Protein AF-S4NXY0-F1 (afdb_monomer_lite)

Sequence (115 aa):
ALHAACANGLTRLTVALLEHGARPNLQTAYGEHEDTVYRQTPLHLAVLNNHEGSVMAIIEHKKAVEKGDLPTTDRVNVSLLPNLNLKNSEGDTPVSLALTEGHKHLVAPLIEGGA

pLDDT: mean 95.67, std 5.03, range [71.19, 98.81]

Secondary structure (DSSP, 8-state):
-HHHHHHTT-HHHHHHHHHTT--TT--PPPPSSTT---S--HHHHHHHTT-HHHHHHHHHHHHHHHHTSS-SB-TT--B-S--TT---SSS--HHHHHHHTT-HHHHHHHHHTT-

Organism: NCBI:txid116150

Foldseek 3Di:
DLLVCLLVLVLVVNLVCLLVPNAQQDWADDDPDPPDWTGDGSLLSNLLNLNLSSNVSLLVSLVCVVVVVGPQADPVRHGSRDDQQDAIPVGDGSLNSNVVNVVVVSNVVSVVSVD

Radius of gyration: 13.27 Å; chains: 1; bounding box: 29×32×31 Å

InterPro domains:
  IPR002110 Ankyrin repeat [PF12796] (1-62)
  IPR002110 Ankyrin repeat [PS50088] (1-29)
  IPR002110 Ankyrin repeat [PS50088] (90-115)
  IPR002110 Ankyrin repeat [SM00248] (1-26)
  IPR002110 Ankyrin repeat [SM00248] (38-67)
  IPR002110 Ankyrin repeat [SM00248] (90-115)
  IPR036770 Ankyrin repeat-containing domain superfamily [G3DSA:1.25.40.20] (1-113)
  IPR036770 Ankyrin repeat-containing domain superfamily [SSF48403] (1-115)

Structure (mmCIF, N/CA/C/O backbone):
data_AF-S4NXY0-F1
#
_entry.id   AF-S4NXY0-F1
#
loop_
_atom_site.group_PDB
_atom_site.id
_atom_site.type_symbol
_atom_site.label_atom_id
_atom_site.label_alt_id
_atom_site.label_comp_id
_atom_site.label_asym_id
_atom_site.label_entity_id
_atom_site.label_seq_id
_atom_site.pdbx_PDB_ins_code
_atom_site.Cartn_x
_atom_site.Cartn_y
_atom_site.Cartn_z
_atom_site.occupancy
_atom_site.B_iso_or_equiv
_atom_site.auth_seq_id
_atom_site.auth_comp_id
_atom_site.auth_asym_id
_atom_site.auth_atom_id
_atom_site.pdbx_PDB_model_num
ATOM 1 N N . ALA A 1 1 ? -7.065 -11.876 -0.789 1.00 94.00 1 ALA A N 1
ATOM 2 C CA . ALA A 1 1 ? -8.269 -11.053 -1.031 1.00 94.00 1 ALA A CA 1
ATOM 3 C C . ALA A 1 1 ? -7.936 -9.563 -1.109 1.00 94.00 1 ALA A C 1
ATOM 5 O O . ALA A 1 1 ? -8.055 -9.021 -2.195 1.00 94.00 1 ALA A O 1
ATOM 6 N N . LEU A 1 2 ? -7.456 -8.921 -0.030 1.00 98.38 2 LEU A N 1
ATOM 7 C CA . LEU A 1 2 ? -7.219 -7.464 -0.018 1.00 98.38 2 LEU A CA 1
ATOM 8 C C . LEU A 1 2 ? -6.225 -6.993 -1.097 1.00 98.38 2 LEU A C 1
ATOM 10 O O . LEU A 1 2 ? -6.544 -6.075 -1.837 1.00 98.38 2 LEU A O 1
ATOM 14 N N . HIS A 1 3 ? -5.099 -7.695 -1.280 1.00 98.44 3 HIS A N 1
ATOM 15 C CA . HIS A 1 3 ? -4.177 -7.454 -2.401 1.00 98.44 3 HIS A CA 1
ATOM 16 C C . HIS A 1 3 ? -4.881 -7.421 -3.765 1.00 98.44 3 HIS A C 1
ATOM 18 O O . HIS A 1 3 ? -4.710 -6.474 -4.520 1.00 98.44 3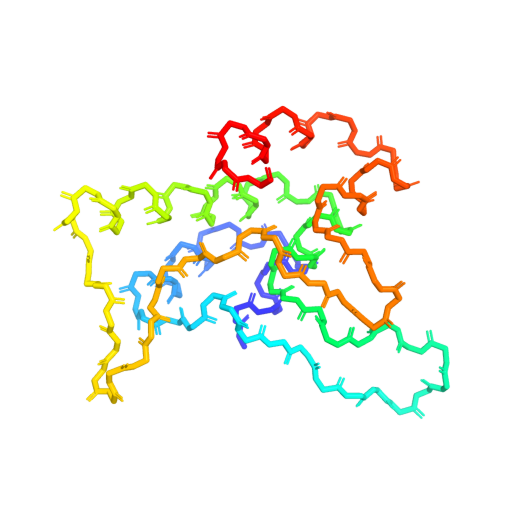 HIS A O 1
ATOM 24 N N . ALA A 1 4 ? -5.705 -8.431 -4.061 1.00 98.38 4 ALA A N 1
ATOM 25 C CA . ALA A 1 4 ? -6.414 -8.530 -5.333 1.00 98.38 4 ALA A CA 1
ATOM 26 C C . ALA A 1 4 ? -7.470 -7.426 -5.496 1.00 98.38 4 ALA A C 1
ATOM 28 O O . ALA A 1 4 ? -7.598 -6.875 -6.583 1.00 98.38 4 ALA A O 1
ATOM 29 N N . ALA A 1 5 ? -8.191 -7.073 -4.426 1.00 98.75 5 ALA A N 1
ATOM 30 C CA . ALA A 1 5 ? -9.149 -5.969 -4.449 1.00 98.75 5 ALA A CA 1
ATOM 31 C C . ALA A 1 5 ? -8.459 -4.640 -4.790 1.00 98.75 5 ALA A C 1
ATOM 33 O O . ALA A 1 5 ? -8.904 -3.936 -5.693 1.00 98.75 5 ALA A O 1
ATOM 34 N N . CYS A 1 6 ? -7.332 -4.354 -4.135 1.00 98.81 6 CYS A N 1
ATOM 35 C CA . CYS A 1 6 ? -6.529 -3.164 -4.391 1.00 98.81 6 CYS A CA 1
ATOM 36 C C . CYS A 1 6 ? -5.911 -3.156 -5.792 1.00 98.81 6 CYS A C 1
ATOM 38 O O . CYS A 1 6 ? -5.978 -2.132 -6.456 1.00 98.81 6 CYS A O 1
ATOM 40 N N . ALA A 1 7 ? -5.371 -4.287 -6.257 1.00 98.50 7 ALA A N 1
ATOM 41 C CA . ALA A 1 7 ? -4.772 -4.419 -7.587 1.00 98.50 7 ALA A CA 1
ATOM 42 C C . ALA A 1 7 ? -5.775 -4.251 -8.740 1.00 98.50 7 ALA A C 1
ATOM 44 O O . ALA A 1 7 ? -5.365 -3.932 -9.844 1.00 98.50 7 ALA A O 1
ATOM 45 N N . ASN A 1 8 ? -7.068 -4.487 -8.491 1.00 98.56 8 ASN A N 1
ATOM 46 C CA . ASN A 1 8 ? -8.135 -4.377 -9.494 1.00 98.56 8 ASN A CA 1
ATOM 47 C C . ASN A 1 8 ? -9.054 -3.164 -9.257 1.00 98.56 8 ASN A C 1
ATOM 49 O O . ASN A 1 8 ? -10.122 -3.070 -9.860 1.00 98.56 8 ASN A O 1
ATOM 53 N N . GLY A 1 9 ? -8.707 -2.273 -8.322 1.00 98.38 9 GLY A N 1
ATOM 54 C CA . GLY A 1 9 ? -9.474 -1.055 -8.055 1.00 98.38 9 GLY A CA 1
ATOM 55 C C . GLY A 1 9 ? -10.875 -1.299 -7.491 1.00 98.38 9 GLY A C 1
ATOM 56 O O . GLY A 1 9 ? -11.769 -0.468 -7.649 1.00 98.38 9 GLY A O 1
ATOM 57 N N . LEU A 1 10 ? -11.093 -2.429 -6.815 1.00 98.75 10 LEU A N 1
ATOM 58 C CA . LEU A 1 10 ? -12.388 -2.818 -6.258 1.00 98.75 10 LEU A CA 1
ATOM 59 C C . LEU A 1 10 ? -12.664 -2.087 -4.935 1.00 98.75 10 LEU A C 1
ATOM 61 O O . LEU A 1 10 ? -12.795 -2.718 -3.890 1.00 98.75 10 LEU A O 1
ATOM 65 N N . THR A 1 11 ? -12.792 -0.758 -4.973 1.00 98.69 11 THR A N 1
ATOM 66 C CA . THR A 1 11 ? -12.903 0.122 -3.791 1.00 98.69 11 THR A CA 1
ATOM 67 C C . THR A 1 11 ? -13.900 -0.375 -2.745 1.00 98.69 11 THR A C 1
ATOM 69 O O . THR A 1 11 ? -13.566 -0.475 -1.569 1.00 98.69 11 THR A O 1
ATOM 72 N N . ARG A 1 12 ? -15.113 -0.759 -3.161 1.00 98.56 12 ARG A N 1
ATOM 73 C CA . ARG A 1 12 ? -16.143 -1.258 -2.232 1.00 98.56 12 ARG A CA 1
ATOM 74 C C . ARG A 1 12 ? -15.722 -2.548 -1.526 1.00 98.56 12 ARG A C 1
ATOM 76 O O . ARG A 1 12 ? -16.031 -2.731 -0.355 1.00 98.56 12 ARG A O 1
ATOM 83 N N . LEU A 1 13 ? -15.024 -3.436 -2.235 1.00 98.69 13 LEU A N 1
ATOM 84 C CA . LEU A 1 13 ? -14.496 -4.666 -1.654 1.00 98.69 13 LEU A CA 1
ATOM 85 C C . LEU A 1 13 ? -13.300 -4.369 -0.742 1.00 98.69 13 LEU A C 1
ATOM 87 O O . LEU A 1 13 ? -13.195 -4.979 0.315 1.00 98.69 13 LEU A O 1
ATOM 91 N N . THR A 1 14 ? -12.435 -3.423 -1.114 1.00 98.75 14 THR A N 1
ATOM 92 C CA . THR A 1 14 ? -11.330 -2.944 -0.270 1.00 98.75 14 THR A CA 1
ATOM 93 C C . THR A 1 14 ? -11.851 -2.451 1.080 1.00 98.75 14 THR A C 1
ATOM 95 O O . THR A 1 14 ? -11.381 -2.930 2.109 1.00 98.75 14 THR A O 1
ATOM 98 N N . VAL A 1 15 ? -12.871 -1.581 1.081 1.00 98.56 15 VAL A N 1
ATOM 99 C CA . VAL A 1 15 ? -13.529 -1.087 2.306 1.00 98.56 15 VAL A CA 1
ATOM 100 C C . VAL A 1 15 ? -14.084 -2.246 3.136 1.00 98.56 15 VAL A C 1
ATOM 102 O O . VAL A 1 15 ? -13.686 -2.413 4.285 1.00 98.56 15 VAL A O 1
ATOM 105 N N . ALA A 1 16 ? -14.919 -3.102 2.537 1.00 98.38 16 ALA A N 1
ATOM 106 C CA . ALA A 1 16 ? -15.542 -4.214 3.256 1.00 98.38 16 ALA A CA 1
ATOM 107 C C . ALA A 1 16 ? -14.506 -5.174 3.868 1.00 9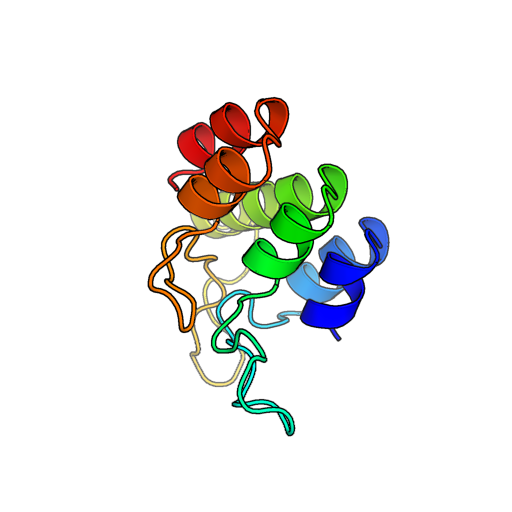8.38 16 ALA A C 1
ATOM 109 O O . ALA A 1 16 ? -14.662 -5.640 4.993 1.00 98.38 16 ALA A O 1
ATOM 110 N N . LEU A 1 17 ? -13.42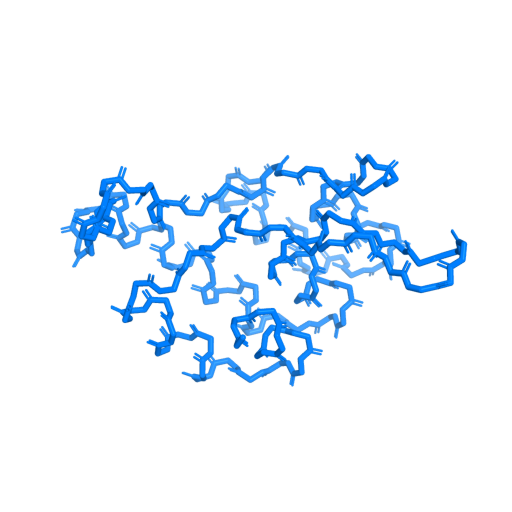0 -5.472 3.148 1.00 98.31 17 LEU A N 1
ATOM 111 C CA . LEU A 1 17 ? -12.355 -6.333 3.661 1.00 98.31 17 LEU A CA 1
ATOM 112 C C . LEU A 1 17 ? -11.656 -5.705 4.872 1.00 98.31 17 LEU A C 1
ATOM 114 O O . LEU A 1 17 ? -11.413 -6.410 5.850 1.00 98.31 17 LEU A O 1
ATOM 118 N N . LEU A 1 18 ? -11.344 -4.408 4.820 1.00 97.50 18 LEU A N 1
ATOM 119 C CA . LEU A 1 18 ? -10.710 -3.686 5.925 1.00 97.50 18 LEU A CA 1
ATOM 120 C C . LEU A 1 18 ? -11.618 -3.640 7.167 1.00 97.50 18 LEU A C 1
ATOM 122 O O . LEU A 1 18 ? -11.170 -3.963 8.264 1.00 97.50 18 LEU A O 1
ATOM 126 N N . GLU A 1 19 ? -12.909 -3.340 6.996 1.00 95.44 19 GLU A N 1
ATOM 127 C CA . GLU A 1 19 ? -13.907 -3.355 8.083 1.00 95.44 19 GLU A CA 1
ATOM 128 C C . GLU A 1 19 ? -14.064 -4.742 8.726 1.00 95.44 19 GLU A C 1
ATOM 130 O O . GLU A 1 19 ? -14.291 -4.858 9.930 1.00 95.44 19 GLU A O 1
ATOM 135 N N . HIS A 1 20 ? -13.876 -5.810 7.946 1.00 95.06 20 HIS A N 1
ATOM 136 C CA . HIS A 1 20 ? -13.881 -7.191 8.432 1.00 95.06 20 HIS A CA 1
ATOM 137 C C . HIS A 1 20 ? -12.515 -7.685 8.947 1.00 95.06 20 HIS A C 1
ATOM 139 O O . HIS A 1 20 ? -12.328 -8.888 9.153 1.00 95.06 20 HIS A O 1
ATOM 145 N N . GLY A 1 21 ? -11.566 -6.778 9.197 1.00 94.75 21 GLY A N 1
ATOM 146 C CA . GLY A 1 21 ? -10.287 -7.096 9.833 1.00 94.75 21 GLY A CA 1
ATOM 147 C C . GLY A 1 21 ? -9.259 -7.723 8.894 1.00 94.75 21 GLY A C 1
ATOM 148 O O . GLY A 1 21 ? -8.361 -8.441 9.344 1.00 94.75 21 GLY A O 1
ATOM 149 N N . ALA A 1 22 ? -9.365 -7.486 7.582 1.00 96.19 22 ALA A N 1
ATOM 150 C CA . ALA A 1 22 ? -8.280 -7.824 6.673 1.00 96.19 22 ALA A CA 1
ATOM 151 C C . ALA A 1 22 ? -7.016 -7.053 7.068 1.00 96.19 22 ALA A C 1
ATOM 153 O O . ALA A 1 22 ? -7.041 -5.843 7.262 1.00 96.19 22 ALA A O 1
ATOM 154 N N . ARG A 1 23 ? -5.889 -7.762 7.154 1.00 96.69 23 ARG A N 1
ATOM 155 C CA . ARG A 1 23 ? -4.608 -7.187 7.576 1.00 96.69 23 ARG A CA 1
ATOM 156 C C . ARG A 1 23 ? -4.025 -6.296 6.465 1.00 96.69 23 ARG A C 1
ATOM 158 O O . ARG A 1 23 ? -3.598 -6.841 5.442 1.00 96.69 23 ARG A O 1
ATOM 165 N N . PRO A 1 24 ? -3.940 -4.965 6.650 1.00 97.31 24 PRO A N 1
ATOM 166 C CA . PRO A 1 24 ? -3.509 -4.039 5.597 1.00 97.31 24 PRO A CA 1
ATOM 167 C C . PRO A 1 24 ? -1.995 -4.056 5.350 1.00 97.31 24 PRO A C 1
ATOM 169 O O . PRO A 1 24 ? -1.538 -3.599 4.309 1.00 97.31 24 PRO A O 1
ATOM 172 N N . ASN A 1 25 ? -1.217 -4.599 6.290 1.00 97.81 25 ASN A N 1
ATOM 173 C CA . ASN A 1 25 ? 0.250 -4.591 6.256 1.00 97.81 25 ASN A CA 1
ATOM 174 C C . ASN A 1 25 ? 0.859 -5.896 5.736 1.00 97.81 25 ASN A C 1
ATOM 176 O O . ASN A 1 25 ? 2.081 -6.030 5.715 1.00 97.81 25 ASN A O 1
ATOM 180 N N . LEU A 1 26 ? 0.033 -6.881 5.363 1.00 97.19 26 LEU A N 1
ATOM 181 C CA . LEU A 1 26 ? 0.550 -8.108 4.764 1.00 97.19 26 LEU A CA 1
ATOM 182 C C . LEU A 1 26 ? 1.274 -7.772 3.465 1.00 97.19 26 LEU A C 1
ATOM 184 O O . LEU A 1 26 ? 0.792 -6.969 2.678 1.00 97.19 26 LEU A O 1
ATOM 188 N N . GLN A 1 27 ? 2.416 -8.410 3.261 1.00 97.38 27 GLN A N 1
ATOM 189 C CA . GLN A 1 27 ? 3.258 -8.227 2.093 1.00 97.38 27 GLN A CA 1
ATOM 190 C C . GLN A 1 27 ? 3.195 -9.483 1.217 1.00 97.38 27 GLN A C 1
ATOM 192 O O . GLN A 1 27 ? 3.126 -10.599 1.740 1.00 97.38 27 GLN A O 1
ATOM 197 N N . THR A 1 28 ? 3.197 -9.316 -0.107 1.00 96.31 28 THR A N 1
ATOM 198 C CA . THR A 1 28 ? 3.264 -10.443 -1.047 1.00 96.31 28 THR A CA 1
ATOM 199 C C . THR A 1 28 ? 4.536 -11.266 -0.833 1.00 96.31 28 THR A C 1
ATOM 201 O O . THR A 1 28 ? 5.598 -10.736 -0.492 1.00 96.31 28 THR A O 1
ATOM 204 N N . ALA A 1 29 ? 4.424 -12.581 -1.023 1.00 94.00 29 ALA A N 1
ATOM 205 C CA . ALA A 1 29 ? 5.568 -13.485 -1.026 1.00 94.00 29 ALA A CA 1
ATOM 206 C C . ALA A 1 29 ? 6.379 -13.340 -2.324 1.00 94.00 29 ALA A C 1
ATOM 208 O O . ALA A 1 29 ? 5.917 -12.719 -3.281 1.00 94.00 29 ALA A O 1
ATOM 209 N N . TYR A 1 30 ? 7.581 -13.917 -2.338 1.00 89.00 30 TYR A N 1
ATOM 210 C CA . TYR A 1 30 ? 8.410 -14.014 -3.540 1.00 89.00 30 TYR A CA 1
ATOM 211 C C . TYR A 1 30 ? 7.637 -14.702 -4.680 1.00 89.00 30 TYR A C 1
ATOM 213 O O . TYR A 1 30 ? 6.945 -15.693 -4.435 1.00 89.00 30 TYR A O 1
ATOM 221 N N . GLY A 1 31 ? 7.714 -14.139 -5.888 1.00 79.06 31 GLY A N 1
ATOM 222 C CA . GLY A 1 31 ? 7.041 -14.662 -7.080 1.00 79.06 31 GLY A CA 1
ATOM 223 C C . GLY A 1 31 ? 7.812 -15.801 -7.753 1.00 79.06 31 GLY A C 1
ATOM 224 O O . GLY A 1 31 ? 8.932 -16.115 -7.373 1.00 79.06 31 GLY A O 1
ATOM 225 N N . GLU A 1 32 ? 7.214 -16.427 -8.766 1.00 71.19 32 GLU A N 1
ATOM 226 C CA . GLU A 1 32 ? 7.850 -17.528 -9.513 1.00 71.19 32 GLU A CA 1
ATOM 227 C C . GLU A 1 32 ? 8.888 -17.043 -10.541 1.00 71.19 32 GLU A C 1
ATOM 229 O O . GLU A 1 32 ? 9.780 -17.802 -10.913 1.00 71.19 32 GLU A O 1
ATOM 234 N N . HIS A 1 33 ? 8.794 -15.786 -10.992 1.00 78.38 33 HIS A N 1
ATOM 235 C CA . HIS A 1 33 ? 9.741 -15.186 -11.937 1.00 78.38 33 HIS A CA 1
ATOM 236 C C . HIS A 1 33 ? 10.759 -14.301 -11.213 1.00 78.38 33 HIS A C 1
ATOM 238 O O . HIS A 1 33 ? 10.366 -13.523 -10.341 1.00 78.38 33 HIS A O 1
ATOM 244 N N . GLU A 1 34 ? 12.033 -14.376 -11.620 1.00 75.06 34 GLU A N 1
ATOM 245 C CA . GLU A 1 34 ? 13.148 -13.630 -11.007 1.00 75.06 34 GLU A CA 1
ATOM 246 C C . GLU A 1 34 ? 12.902 -12.115 -10.941 1.00 75.06 34 GLU A C 1
ATOM 248 O O . GLU A 1 34 ? 13.255 -11.492 -9.942 1.00 75.06 34 GLU A O 1
ATOM 253 N N . ASP A 1 35 ? 12.214 -11.551 -11.937 1.00 82.06 35 ASP A N 1
ATOM 254 C CA . ASP A 1 35 ? 11.938 -10.111 -12.036 1.00 82.06 35 ASP A CA 1
ATOM 255 C C . ASP A 1 35 ? 10.652 -9.674 -11.307 1.00 82.06 35 ASP A C 1
ATOM 257 O O . ASP A 1 35 ? 10.209 -8.531 -11.424 1.00 82.06 35 ASP A O 1
ATOM 261 N N . THR A 1 36 ? 9.996 -10.573 -10.563 1.00 89.19 36 THR A N 1
ATOM 262 C CA . THR A 1 36 ? 8.743 -10.227 -9.877 1.00 89.19 36 THR A CA 1
ATOM 263 C C . THR A 1 36 ? 9.027 -9.386 -8.640 1.00 89.19 36 THR A C 1
ATOM 265 O O . THR A 1 36 ? 9.581 -9.883 -7.656 1.00 89.19 36 THR A O 1
ATOM 268 N N . VAL A 1 37 ? 8.551 -8.140 -8.631 1.00 94.31 37 VAL A N 1
ATOM 269 C CA . VAL A 1 37 ? 8.526 -7.314 -7.419 1.00 94.31 37 VAL A CA 1
ATOM 270 C C . VAL A 1 37 ? 7.653 -7.995 -6.362 1.00 94.31 37 VAL A C 1
ATOM 272 O O . VAL A 1 37 ? 6.475 -8.280 -6.572 1.00 94.31 37 VAL A O 1
ATOM 275 N N . TYR A 1 38 ? 8.233 -8.261 -5.198 1.00 95.69 38 TYR A N 1
ATOM 276 C CA . TYR A 1 38 ? 7.565 -8.894 -4.065 1.00 95.69 38 TYR A CA 1
ATOM 277 C C . TYR A 1 38 ? 7.591 -7.968 -2.848 1.00 95.69 38 TYR A C 1
ATOM 279 O O . TYR A 1 38 ? 7.950 -6.794 -2.932 1.00 95.69 38 TYR A O 1
ATOM 287 N N . ARG A 1 39 ? 7.143 -8.459 -1.691 1.00 97.31 39 ARG A N 1
ATOM 288 C CA . ARG A 1 39 ? 6.908 -7.648 -0.489 1.00 97.31 39 ARG A CA 1
ATOM 289 C C . ARG A 1 39 ? 5.955 -6.458 -0.704 1.00 97.31 39 ARG A C 1
ATOM 291 O O . ARG A 1 39 ? 5.975 -5.488 0.054 1.00 97.31 39 ARG A O 1
ATOM 298 N N . GLN A 1 40 ? 5.097 -6.510 -1.714 1.00 98.00 40 GLN A N 1
ATOM 299 C CA . GLN A 1 40 ? 4.127 -5.452 -1.966 1.00 98.00 40 GLN A CA 1
ATOM 300 C C . GLN A 1 40 ? 2.976 -5.572 -0.971 1.00 98.00 40 GLN A C 1
ATOM 302 O O . GLN A 1 40 ? 2.428 -6.651 -0.781 1.00 98.00 40 GLN A O 1
ATOM 307 N N . THR A 1 41 ? 2.608 -4.470 -0.329 1.00 98.50 41 THR A N 1
ATOM 308 C CA . THR A 1 41 ? 1.365 -4.387 0.457 1.00 98.50 41 THR A CA 1
ATOM 309 C C . THR A 1 41 ? 0.166 -4.172 -0.474 1.00 98.50 41 THR A C 1
ATOM 311 O O . THR A 1 41 ? 0.355 -3.789 -1.634 1.00 98.50 41 THR A O 1
ATOM 314 N N . PRO A 1 42 ? -1.087 -4.320 -0.003 1.00 98.69 42 PRO A N 1
ATOM 315 C CA . PRO A 1 42 ? -2.253 -3.933 -0.790 1.00 98.69 42 PRO A CA 1
ATOM 316 C C . PRO A 1 42 ? -2.185 -2.477 -1.267 1.00 98.69 42 PRO A C 1
ATOM 318 O O . PRO A 1 42 ? -2.579 -2.188 -2.393 1.00 98.69 42 PRO A O 1
ATOM 321 N N . LEU A 1 43 ? -1.607 -1.578 -0.461 1.00 98.75 43 LEU A N 1
ATOM 322 C CA . LEU A 1 43 ? -1.418 -0.180 -0.845 1.00 98.75 43 LEU A CA 1
ATOM 323 C C . LEU A 1 43 ? -0.436 -0.015 -2.013 1.00 98.75 43 LEU A C 1
ATOM 325 O O . LEU A 1 43 ? -0.724 0.763 -2.916 1.00 98.75 43 LEU A O 1
ATOM 329 N N . HIS A 1 44 ? 0.668 -0.775 -2.051 1.00 98.69 44 HIS A N 1
ATOM 330 C CA . HIS A 1 44 ? 1.562 -0.768 -3.218 1.00 98.69 44 HIS A CA 1
ATOM 331 C C . HIS A 1 44 ? 0.805 -1.155 -4.487 1.00 98.69 44 HIS A C 1
ATOM 333 O O . HIS A 1 44 ? 0.962 -0.500 -5.505 1.00 98.69 44 HIS A O 1
ATOM 339 N N . LEU A 1 45 ? -0.037 -2.191 -4.424 1.00 98.62 45 LEU A N 1
ATOM 340 C CA . LEU A 1 45 ? -0.791 -2.653 -5.590 1.00 98.62 45 LEU A CA 1
ATOM 341 C C . LEU A 1 45 ? -1.858 -1.646 -6.037 1.00 98.62 45 LEU A C 1
ATOM 343 O O . LEU A 1 45 ? -2.055 -1.481 -7.239 1.00 98.62 45 LEU A O 1
ATOM 347 N N . ALA A 1 46 ? -2.518 -0.961 -5.095 1.00 98.81 46 ALA A N 1
ATOM 348 C CA . ALA A 1 46 ? -3.445 0.123 -5.419 1.00 98.81 46 ALA A CA 1
ATOM 349 C C . ALA A 1 46 ? -2.726 1.292 -6.107 1.00 98.81 46 ALA A C 1
ATOM 351 O O . ALA A 1 46 ? -3.229 1.815 -7.096 1.00 98.81 46 ALA A O 1
ATOM 352 N N . VAL A 1 47 ? -1.545 1.681 -5.612 1.00 98.75 47 VAL A N 1
ATOM 353 C CA . VAL A 1 47 ? -0.746 2.759 -6.210 1.00 98.75 47 VAL A CA 1
ATOM 354 C C . VAL A 1 47 ? -0.185 2.359 -7.572 1.00 98.75 47 VAL A C 1
ATOM 356 O O . VAL A 1 47 ? -0.319 3.131 -8.515 1.00 98.75 47 VAL A O 1
ATOM 359 N N . LEU A 1 48 ? 0.404 1.166 -7.689 1.00 98.44 48 LEU A N 1
ATOM 360 C CA . LEU A 1 48 ? 0.994 0.652 -8.929 1.00 98.44 48 LEU A CA 1
ATOM 361 C C . LEU A 1 48 ? -0.020 0.644 -10.076 1.00 98.44 48 LEU A C 1
ATOM 363 O O . LEU A 1 48 ? 0.306 1.012 -11.194 1.00 98.44 48 LEU A O 1
ATOM 367 N N . ASN A 1 49 ? -1.265 0.260 -9.787 1.00 98.44 49 ASN A N 1
ATOM 368 C CA . ASN A 1 49 ? -2.339 0.187 -10.782 1.00 98.44 49 ASN A CA 1
ATOM 369 C C . ASN A 1 49 ? -3.191 1.467 -10.845 1.00 98.44 49 ASN A C 1
ATOM 371 O O . ASN A 1 49 ? -4.262 1.477 -11.450 1.00 98.44 49 ASN A O 1
ATOM 375 N N . ASN A 1 50 ? -2.729 2.552 -10.220 1.00 98.50 50 ASN A N 1
ATOM 376 C CA . ASN A 1 50 ? -3.373 3.861 -10.242 1.00 98.50 50 ASN A CA 1
ATOM 377 C C . ASN A 1 50 ? -4.844 3.866 -9.772 1.00 98.50 50 ASN A C 1
ATOM 379 O O . ASN A 1 50 ? -5.723 4.503 -10.358 1.00 98.50 50 ASN A O 1
ATOM 383 N N . HIS A 1 51 ? -5.140 3.121 -8.711 1.00 98.69 51 HIS A N 1
ATOM 384 C CA . HIS A 1 51 ? -6.487 2.954 -8.177 1.00 98.69 51 HIS A CA 1
ATOM 385 C C . HIS A 1 51 ? -6.739 3.859 -6.968 1.00 98.69 51 HIS A C 1
ATOM 387 O O . HIS A 1 51 ? -6.797 3.396 -5.825 1.00 98.69 51 HIS A O 1
ATOM 393 N N . GLU A 1 52 ? -6.954 5.151 -7.236 1.00 98.56 52 GLU A N 1
ATOM 394 C CA . GLU A 1 52 ? -7.185 6.199 -6.228 1.00 98.56 52 GLU A CA 1
ATOM 395 C C . GLU A 1 52 ? -8.232 5.809 -5.175 1.00 98.56 52 GLU A C 1
ATOM 397 O O . GLU A 1 52 ? -7.977 5.922 -3.981 1.00 98.56 52 GLU A O 1
ATOM 402 N N . GLY A 1 53 ? -9.382 5.261 -5.580 1.00 98.75 53 GLY A N 1
ATOM 403 C CA . GLY A 1 53 ? -10.425 4.873 -4.624 1.00 98.75 53 GLY A CA 1
ATOM 404 C C . GLY A 1 53 ? -9.971 3.808 -3.615 1.00 98.75 53 GLY A C 1
ATOM 405 O O . GLY A 1 53 ? -10.351 3.861 -2.448 1.00 98.75 53 GLY A O 1
ATOM 406 N N . SER A 1 54 ? -9.112 2.869 -4.025 1.00 98.69 54 SER A N 1
ATOM 407 C CA . SER A 1 54 ? -8.539 1.877 -3.104 1.00 98.69 54 SER A CA 1
ATOM 408 C C . SER A 1 54 ? -7.427 2.461 -2.230 1.00 98.69 54 SER A C 1
ATOM 410 O O . SER A 1 54 ? -7.286 2.036 -1.085 1.00 98.69 54 SER A O 1
ATOM 412 N N . VAL A 1 55 ? -6.674 3.448 -2.731 1.00 98.75 55 VAL A N 1
ATOM 413 C CA . VAL A 1 55 ? -5.713 4.225 -1.929 1.00 98.75 55 VAL A CA 1
ATOM 414 C C . VAL A 1 55 ? -6.447 4.992 -0.826 1.00 98.75 55 VAL A C 1
ATOM 416 O O . VAL A 1 55 ? -6.110 4.851 0.351 1.00 98.75 55 VAL A O 1
ATOM 419 N N . MET A 1 56 ? -7.504 5.724 -1.189 1.00 98.75 56 MET A N 1
ATOM 420 C CA . MET A 1 56 ? -8.321 6.489 -0.246 1.00 98.75 56 MET A CA 1
ATOM 421 C C . MET A 1 56 ? -8.984 5.590 0.796 1.00 98.75 56 MET A C 1
ATOM 423 O O . MET A 1 56 ? -8.896 5.894 1.981 1.00 98.75 56 MET A O 1
ATOM 427 N N . ALA A 1 57 ? -9.528 4.435 0.397 1.00 98.62 57 ALA A N 1
ATOM 428 C CA . ALA A 1 57 ? -10.117 3.477 1.335 1.00 98.62 57 ALA A CA 1
ATOM 429 C C . ALA A 1 57 ? -9.134 3.030 2.437 1.00 98.62 57 ALA A C 1
ATOM 431 O O . ALA A 1 57 ? -9.518 2.900 3.598 1.00 98.62 57 ALA A O 1
ATOM 432 N N . ILE A 1 58 ? -7.855 2.818 2.101 1.00 98.56 58 ILE A N 1
ATOM 433 C CA . ILE A 1 58 ? -6.825 2.444 3.085 1.00 98.56 58 ILE A CA 1
ATOM 434 C C . ILE A 1 58 ? -6.489 3.624 4.012 1.00 98.56 58 ILE A C 1
ATOM 436 O O . ILE A 1 58 ? -6.366 3.433 5.224 1.00 98.56 58 ILE A O 1
ATOM 440 N N . ILE A 1 59 ? -6.355 4.838 3.466 1.00 98.56 59 ILE A N 1
ATOM 441 C CA . ILE A 1 59 ? -6.064 6.055 4.244 1.00 98.56 59 ILE A CA 1
ATOM 442 C C . ILE A 1 59 ? -7.214 6.379 5.207 1.00 98.56 59 ILE A C 1
ATOM 444 O O . ILE A 1 59 ? -6.986 6.674 6.380 1.00 98.56 59 ILE A O 1
ATOM 448 N N . GLU A 1 60 ? -8.456 6.307 4.738 1.00 98.19 60 GLU A N 1
ATOM 449 C CA . GLU A 1 60 ? -9.649 6.539 5.555 1.00 98.19 60 GLU A CA 1
ATOM 450 C C . GLU A 1 60 ? -9.791 5.484 6.651 1.00 98.19 60 GLU A C 1
ATOM 452 O O . GLU A 1 60 ? -10.065 5.829 7.801 1.00 98.19 60 GLU A O 1
ATOM 457 N N . HIS A 1 61 ? -9.510 4.215 6.339 1.00 97.50 61 HIS A N 1
ATOM 458 C CA . HIS A 1 61 ? -9.494 3.155 7.343 1.00 97.50 61 HIS A CA 1
ATOM 459 C C . HIS A 1 61 ? -8.457 3.418 8.443 1.00 97.50 61 HIS A C 1
ATOM 461 O O . HIS A 1 61 ? -8.769 3.272 9.623 1.00 97.50 61 HIS A O 1
ATOM 467 N N . LYS A 1 62 ? -7.247 3.877 8.089 1.00 97.56 62 LYS A N 1
ATOM 468 C CA . LYS A 1 62 ? -6.231 4.294 9.071 1.00 97.56 62 LYS A CA 1
ATOM 469 C C . LYS A 1 62 ? -6.764 5.381 10.006 1.00 97.56 62 LYS A C 1
ATOM 471 O O . LYS A 1 62 ? -6.673 5.219 11.221 1.00 97.56 62 LYS A O 1
ATOM 476 N N . LYS A 1 63 ? -7.372 6.436 9.453 1.00 97.00 63 LYS A N 1
ATOM 477 C CA . LYS A 1 63 ? -7.973 7.532 10.235 1.00 97.00 63 LYS A CA 1
ATOM 478 C C . LYS A 1 63 ? -9.080 7.027 11.172 1.00 97.00 63 LYS A C 1
ATOM 480 O O . LYS A 1 63 ? -9.141 7.450 12.323 1.00 97.00 63 LYS A O 1
ATOM 485 N N . ALA A 1 64 ? -9.927 6.105 10.708 1.00 96.75 64 ALA A N 1
ATOM 486 C CA . ALA A 1 64 ? -10.987 5.503 11.520 1.00 96.75 64 ALA A CA 1
ATOM 487 C C . ALA A 1 64 ? -10.431 4.654 12.681 1.00 96.75 64 ALA A C 1
ATOM 489 O O . ALA A 1 64 ? -10.928 4.748 13.803 1.00 96.75 64 ALA A O 1
ATOM 490 N N . VAL A 1 65 ? -9.368 3.875 12.442 1.00 95.25 65 VAL A N 1
ATOM 491 C CA . VAL A 1 65 ? -8.667 3.114 13.492 1.00 95.25 65 VAL A CA 1
ATOM 492 C C . VAL A 1 65 ? -8.009 4.055 14.512 1.00 95.25 65 VAL A C 1
ATOM 494 O O . VAL A 1 65 ? -8.139 3.838 15.714 1.00 95.25 65 VAL A O 1
ATOM 497 N N . GLU A 1 66 ? -7.351 5.131 14.066 1.00 94.50 66 GLU A N 1
ATOM 498 C CA . GLU A 1 66 ? -6.700 6.119 14.949 1.00 94.50 66 GLU A CA 1
ATOM 499 C C . GLU A 1 66 ? -7.698 6.912 15.804 1.00 94.50 66 GLU A C 1
ATOM 501 O O . GLU A 1 66 ? -7.411 7.226 16.959 1.00 94.50 66 GLU A O 1
ATOM 506 N N . LYS A 1 67 ? -8.889 7.192 15.265 1.00 95.00 67 LYS A N 1
ATOM 507 C CA . LYS A 1 67 ? -9.996 7.821 16.000 1.00 95.00 67 LYS A CA 1
ATOM 508 C C . LYS A 1 67 ? -10.691 6.864 16.981 1.00 95.00 67 LYS A C 1
ATOM 510 O O . LYS A 1 67 ? -11.434 7.320 17.848 1.00 95.00 67 LYS A O 1
ATOM 515 N N . GLY A 1 68 ? -10.436 5.559 16.869 1.00 93.25 68 GLY A N 1
ATOM 516 C CA . GLY A 1 68 ? -11.059 4.522 17.692 1.00 93.25 68 GLY A CA 1
ATOM 517 C C . GLY A 1 68 ? -12.441 4.076 17.205 1.00 93.25 68 GLY A C 1
ATOM 518 O O . GLY A 1 68 ? -13.147 3.400 17.948 1.00 93.25 68 GLY A O 1
ATOM 519 N N . ASP A 1 69 ? -12.829 4.426 15.972 1.00 93.88 69 ASP A N 1
ATOM 520 C CA . ASP A 1 69 ? -14.089 3.977 15.360 1.00 93.88 69 ASP A CA 1
ATOM 521 C C . ASP A 1 69 ? -14.010 2.494 14.928 1.00 93.88 69 ASP A C 1
ATOM 523 O O . ASP A 1 69 ? -15.032 1.819 14.801 1.00 93.88 69 ASP A O 1
ATOM 527 N N . LEU A 1 70 ? -12.793 1.977 14.711 1.00 92.62 70 LEU A N 1
ATOM 528 C CA . LEU A 1 70 ? -12.504 0.598 14.310 1.00 92.62 70 LEU A CA 1
ATOM 529 C C . LEU A 1 70 ? -11.454 -0.044 15.235 1.00 92.62 70 LEU A C 1
ATOM 531 O O . LEU A 1 70 ? -10.629 0.663 15.819 1.00 92.62 70 LEU A O 1
ATOM 535 N N . PRO A 1 71 ? -11.455 -1.383 15.380 1.00 88.00 71 PRO A N 1
ATOM 536 C CA . PRO A 1 71 ? -10.496 -2.078 16.233 1.00 88.00 71 PRO A CA 1
ATOM 537 C C . PRO A 1 71 ? -9.054 -1.898 15.740 1.00 88.00 71 PRO A C 1
ATOM 539 O O . PRO A 1 71 ? -8.764 -2.005 14.550 1.00 88.00 71 PRO A O 1
ATOM 542 N N . THR A 1 72 ? -8.130 -1.681 16.676 1.00 89.44 72 THR A N 1
ATOM 543 C CA . THR A 1 72 ? -6.695 -1.516 16.389 1.00 89.44 72 THR A CA 1
ATOM 544 C C . THR A 1 72 ? -5.969 -2.841 16.157 1.00 89.44 72 THR A C 1
ATOM 546 O O . THR A 1 72 ? -4.906 -2.850 15.532 1.00 89.44 72 THR A O 1
ATOM 549 N N . THR A 1 73 ? -6.526 -3.962 16.624 1.00 91.00 73 THR A N 1
ATOM 550 C CA . THR A 1 73 ? -5.968 -5.308 16.452 1.00 91.00 73 THR A CA 1
ATOM 551 C C . THR A 1 73 ? -7.031 -6.337 16.061 1.00 91.00 73 THR A C 1
ATOM 553 O O . THR A 1 73 ? -8.224 -6.156 16.307 1.00 91.00 73 THR A O 1
ATOM 556 N N . ASP A 1 74 ? -6.598 -7.433 15.432 1.00 87.50 74 ASP A N 1
ATOM 557 C CA . ASP A 1 74 ? -7.446 -8.594 15.154 1.00 87.50 74 ASP A CA 1
ATOM 558 C C . ASP A 1 74 ? -7.583 -9.532 16.374 1.00 87.50 74 ASP A C 1
ATOM 560 O O . ASP A 1 74 ? -7.017 -9.306 17.445 1.00 87.50 74 ASP A O 1
ATOM 564 N N . ARG A 1 75 ? -8.318 -10.643 16.209 1.00 87.25 75 ARG A N 1
ATOM 565 C CA . ARG A 1 75 ? -8.541 -11.657 17.265 1.00 87.25 75 ARG A CA 1
ATOM 566 C C . ARG A 1 75 ? -7.258 -12.313 17.795 1.00 87.25 75 ARG A C 1
ATOM 568 O O . ARG A 1 75 ? -7.305 -12.965 18.833 1.00 87.25 75 ARG A O 1
ATOM 575 N N . VAL A 1 76 ? -6.147 -12.193 17.070 1.00 87.75 76 VAL A N 1
ATOM 576 C CA . VAL A 1 76 ? -4.835 -12.763 17.409 1.00 87.75 76 VAL A CA 1
ATOM 577 C C . VAL A 1 76 ? -3.850 -11.650 17.798 1.00 87.75 76 VAL A C 1
ATOM 579 O O . VAL A 1 76 ? -2.642 -11.865 17.844 1.00 87.75 76 VAL A O 1
ATOM 582 N N . ASN A 1 77 ? -4.368 -10.457 18.106 1.00 86.38 77 ASN A N 1
ATOM 583 C CA . ASN A 1 77 ? -3.615 -9.284 18.530 1.00 86.38 77 ASN A CA 1
ATOM 584 C C . ASN A 1 77 ? -2.635 -8.731 17.473 1.00 86.38 77 ASN A C 1
ATOM 586 O O . ASN A 1 77 ? -1.646 -8.080 17.810 1.00 86.38 77 ASN A O 1
ATOM 590 N N . VAL A 1 78 ? -2.906 -8.969 16.184 1.00 89.38 78 VAL A N 1
ATOM 591 C CA . VAL A 1 78 ? -2.139 -8.382 15.076 1.00 89.38 78 VAL A CA 1
ATOM 592 C C . VAL A 1 78 ? -2.692 -7.003 14.745 1.00 89.38 78 VAL A C 1
ATOM 594 O O . VAL A 1 78 ? -3.900 -6.849 14.598 1.00 89.38 78 VAL A O 1
ATOM 597 N N . SER A 1 79 ? -1.811 -6.012 14.592 1.00 90.62 79 SER A N 1
ATOM 598 C CA . SER A 1 79 ? -2.196 -4.637 14.256 1.00 90.62 79 SER A CA 1
ATOM 599 C C . SER A 1 79 ? -2.967 -4.556 12.934 1.00 90.62 79 SER A C 1
ATOM 601 O O . SER A 1 79 ? -2.503 -5.041 11.897 1.00 90.62 79 SER A O 1
ATOM 603 N N . LEU A 1 80 ? -4.128 -3.903 12.987 1.00 94.19 80 LEU A N 1
ATOM 604 C CA . LEU A 1 80 ? -4.949 -3.530 11.836 1.00 94.19 80 LEU A CA 1
ATOM 605 C C . LEU A 1 80 ? -4.700 -2.086 11.389 1.00 94.19 80 LEU A C 1
ATOM 607 O O . LEU A 1 80 ? -5.264 -1.660 10.390 1.00 94.19 80 LEU A O 1
ATOM 611 N N . LEU A 1 81 ? -3.829 -1.342 12.078 1.00 96.62 81 LEU A N 1
ATOM 612 C CA . LEU A 1 81 ? -3.445 0.005 11.667 1.00 96.62 81 LEU A CA 1
ATOM 613 C C . LEU A 1 81 ? -2.604 -0.057 10.376 1.00 96.62 81 LEU A C 1
ATOM 615 O O . LEU A 1 81 ? -1.507 -0.630 10.404 1.00 96.62 81 LEU A O 1
ATOM 619 N N . PRO A 1 82 ? -3.050 0.543 9.256 1.00 97.50 82 PRO A N 1
ATOM 620 C CA . PRO A 1 82 ? -2.252 0.603 8.038 1.00 97.50 82 PRO A CA 1
ATOM 621 C C . PRO A 1 82 ? -0.935 1.360 8.251 1.00 97.50 82 PRO A C 1
ATOM 623 O O . PRO A 1 82 ? -0.911 2.492 8.745 1.00 97.50 82 PRO A O 1
ATOM 626 N N . ASN A 1 83 ? 0.167 0.735 7.842 1.00 97.94 83 ASN A N 1
ATOM 627 C CA . ASN A 1 83 ? 1.481 1.347 7.723 1.00 97.94 83 ASN A CA 1
ATOM 628 C C . ASN A 1 83 ? 1.722 1.702 6.251 1.00 97.94 83 ASN A C 1
ATOM 630 O O . ASN A 1 83 ? 2.002 0.831 5.425 1.00 97.94 83 ASN A O 1
ATOM 634 N N . LEU A 1 84 ? 1.620 2.993 5.935 1.00 98.25 84 LEU A N 1
ATOM 635 C CA . LEU A 1 84 ? 1.747 3.505 4.569 1.00 98.25 84 LEU A CA 1
ATOM 636 C C . LEU A 1 84 ? 3.208 3.597 4.086 1.00 98.25 84 LEU A C 1
ATOM 638 O O . LEU A 1 84 ? 3.442 3.914 2.928 1.00 98.25 84 LEU A O 1
ATOM 642 N N . ASN A 1 85 ? 4.174 3.293 4.961 1.00 98.38 85 ASN A N 1
ATOM 643 C CA . ASN A 1 85 ? 5.615 3.473 4.762 1.00 98.38 85 ASN A CA 1
ATOM 644 C C . ASN A 1 85 ? 6.390 2.157 4.556 1.00 98.38 85 ASN A C 1
ATOM 646 O O . ASN A 1 85 ? 7.623 2.151 4.514 1.00 98.38 85 ASN A O 1
ATOM 650 N N . LEU A 1 86 ? 5.699 1.014 4.475 1.00 98.44 86 LEU A N 1
ATOM 651 C CA . LEU A 1 86 ? 6.359 -0.268 4.218 1.00 98.44 86 LEU A CA 1
ATOM 652 C C . LEU A 1 86 ? 7.035 -0.260 2.847 1.00 98.44 86 LEU A C 1
ATOM 654 O O . LEU A 1 86 ? 6.500 0.310 1.905 1.00 98.44 86 LEU A O 1
ATOM 658 N N . LYS A 1 87 ? 8.188 -0.927 2.753 1.00 98.50 87 LYS A N 1
ATOM 659 C CA . LYS A 1 87 ? 8.964 -1.038 1.516 1.00 98.50 87 LYS A CA 1
ATOM 660 C C . LYS A 1 87 ? 8.754 -2.385 0.831 1.00 98.50 87 LYS A C 1
ATOM 662 O O . LYS A 1 87 ? 8.750 -3.415 1.514 1.00 98.50 87 LYS A O 1
ATOM 667 N N . ASN A 1 88 ? 8.636 -2.387 -0.494 1.00 97.81 88 ASN A N 1
ATOM 668 C CA . ASN A 1 88 ? 8.610 -3.606 -1.310 1.00 97.81 88 ASN A CA 1
ATOM 669 C C . ASN A 1 88 ? 10.013 -4.269 -1.423 1.00 97.81 88 ASN A C 1
ATOM 671 O O . ASN A 1 88 ? 10.930 -4.016 -0.630 1.00 97.81 88 ASN A O 1
ATOM 675 N N . SER A 1 89 ? 10.190 -5.206 -2.356 1.00 96.56 89 SER A N 1
ATOM 676 C CA . SER A 1 89 ? 11.472 -5.876 -2.612 1.00 96.56 89 SER A CA 1
ATOM 677 C C . SER A 1 89 ? 12.558 -4.943 -3.143 1.00 96.56 89 SER A C 1
ATOM 679 O O . SER A 1 89 ? 13.720 -5.143 -2.803 1.00 96.56 89 SER A O 1
ATOM 681 N N . GLU A 1 90 ? 12.175 -3.910 -3.888 1.00 95.81 90 GLU A N 1
ATOM 682 C CA . GLU A 1 90 ? 13.073 -2.924 -4.506 1.00 95.81 90 GLU A CA 1
ATOM 683 C C . GLU A 1 90 ? 13.394 -1.743 -3.580 1.00 95.81 90 GLU A C 1
ATOM 685 O O . GLU A 1 90 ? 14.290 -0.948 -3.846 1.00 95.81 90 GLU A O 1
ATOM 690 N N . GLY A 1 91 ? 12.720 -1.663 -2.430 1.00 97.44 91 GLY A N 1
ATOM 691 C CA . GLY A 1 91 ? 12.922 -0.599 -1.452 1.00 97.44 91 GLY A CA 1
ATOM 692 C C . GLY A 1 91 ? 11.969 0.583 -1.618 1.00 97.44 91 GLY A C 1
ATOM 693 O O . GLY A 1 91 ? 12.093 1.547 -0.855 1.00 97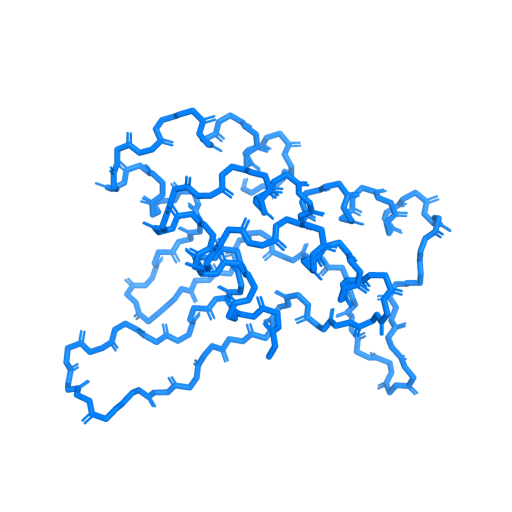.44 91 GLY A O 1
ATOM 694 N N . ASP A 1 92 ? 11.012 0.490 -2.540 1.00 98.06 92 ASP A N 1
ATOM 695 C CA . ASP A 1 92 ? 9.998 1.510 -2.759 1.00 98.06 92 ASP A CA 1
ATOM 696 C C . ASP A 1 92 ? 8.935 1.492 -1.678 1.00 98.06 92 ASP A C 1
ATOM 698 O O . ASP A 1 92 ? 8.439 0.431 -1.302 1.00 98.06 92 ASP A O 1
ATOM 702 N N . THR A 1 93 ? 8.567 2.683 -1.215 1.00 98.50 93 THR A N 1
ATOM 703 C CA . THR A 1 93 ? 7.323 2.904 -0.481 1.00 98.50 93 THR A CA 1
ATOM 704 C C . THR A 1 93 ? 6.192 3.162 -1.479 1.00 98.50 93 THR A C 1
ATOM 706 O O . THR A 1 93 ? 6.444 3.501 -2.636 1.00 98.50 93 THR A O 1
ATOM 709 N N . PRO A 1 94 ? 4.920 3.097 -1.058 1.00 98.44 94 PRO A N 1
ATOM 710 C CA . PRO A 1 94 ? 3.808 3.528 -1.896 1.00 98.44 94 PRO A CA 1
ATOM 711 C C . PRO A 1 94 ? 3.964 4.956 -2.443 1.00 98.44 94 PRO A C 1
ATOM 713 O O . PRO A 1 94 ? 3.583 5.210 -3.579 1.00 98.44 94 PRO A O 1
ATOM 716 N N . VAL A 1 95 ? 4.561 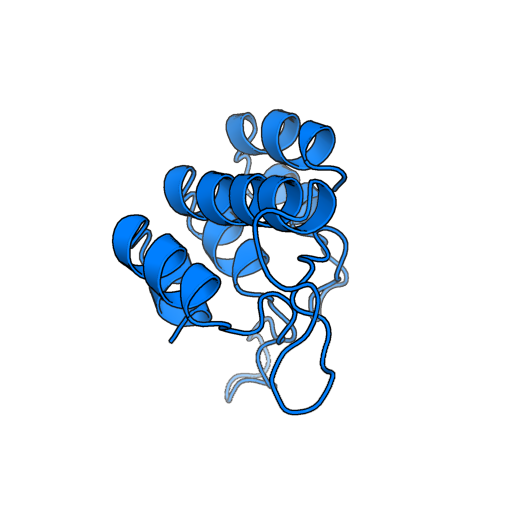5.887 -1.688 1.00 98.50 95 VAL A N 1
ATOM 717 C CA . VAL A 1 95 ? 4.820 7.252 -2.183 1.00 98.50 95 VAL A CA 1
ATOM 718 C C . VAL A 1 95 ? 5.910 7.273 -3.251 1.00 98.50 95 VAL A C 1
ATOM 720 O O . VAL A 1 95 ? 5.714 7.916 -4.283 1.00 98.50 95 VAL A O 1
ATOM 723 N N . SER A 1 96 ? 7.045 6.591 -3.041 1.00 98.31 96 SER A N 1
ATOM 724 C CA . SER A 1 96 ? 8.101 6.563 -4.065 1.00 98.31 96 SER A CA 1
ATOM 725 C C . SER A 1 96 ? 7.614 5.870 -5.332 1.00 98.31 96 SER A C 1
ATOM 727 O O . SER A 1 96 ? 7.855 6.377 -6.421 1.00 98.31 96 SER A O 1
ATOM 729 N N . LEU A 1 97 ? 6.818 4.808 -5.192 1.00 98.19 97 LEU A N 1
ATOM 730 C CA . LEU A 1 97 ? 6.184 4.131 -6.315 1.00 98.19 97 LEU A CA 1
ATOM 731 C C . LEU A 1 97 ? 5.239 5.064 -7.089 1.00 98.19 97 LEU A C 1
ATOM 733 O O . LEU A 1 97 ? 5.308 5.120 -8.311 1.00 98.19 97 LEU A O 1
ATOM 737 N N . ALA A 1 98 ? 4.412 5.864 -6.403 1.00 98.44 98 ALA A N 1
ATOM 738 C CA . ALA A 1 98 ? 3.554 6.856 -7.062 1.00 98.44 98 ALA A CA 1
ATOM 739 C C . ALA A 1 98 ? 4.359 7.901 -7.856 1.00 98.44 98 ALA A C 1
ATOM 741 O O . ALA A 1 98 ? 3.909 8.363 -8.905 1.00 98.44 98 ALA A O 1
ATOM 742 N N . LEU A 1 99 ? 5.541 8.286 -7.366 1.00 98.19 99 LEU A N 1
ATOM 743 C CA . LEU A 1 99 ? 6.438 9.208 -8.064 1.00 98.19 99 LEU A CA 1
ATOM 744 C C . LEU A 1 99 ? 7.085 8.551 -9.289 1.00 98.19 99 LEU A C 1
ATOM 746 O O . LEU A 1 99 ? 7.086 9.168 -10.355 1.00 98.19 99 LEU A O 1
ATOM 750 N N . THR A 1 100 ? 7.586 7.321 -9.146 1.00 97.31 100 THR A N 1
ATOM 751 C CA . THR A 1 100 ? 8.223 6.542 -10.220 1.00 97.31 100 THR A CA 1
ATOM 752 C C . THR A 1 100 ? 7.249 6.254 -11.362 1.00 97.31 100 THR A C 1
ATOM 754 O O . THR A 1 100 ? 7.580 6.496 -12.520 1.00 97.31 100 THR A O 1
ATOM 757 N N . GLU A 1 101 ? 6.017 5.848 -11.042 1.00 97.31 101 GLU A N 1
ATOM 758 C CA . GLU A 1 101 ? 4.959 5.572 -12.027 1.00 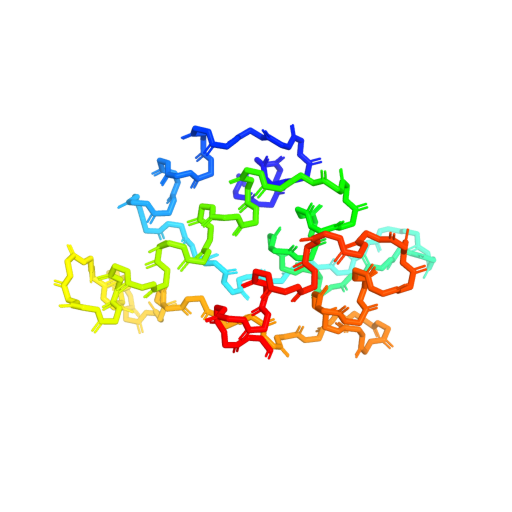97.31 101 GLU A CA 1
ATOM 759 C C . GLU A 1 101 ? 4.283 6.848 -12.572 1.00 97.31 101 GLU A C 1
ATOM 761 O O . GLU A 1 101 ? 3.456 6.805 -13.481 1.00 97.31 101 GLU A O 1
ATOM 766 N N . GLY A 1 102 ? 4.605 8.026 -12.024 1.00 97.81 102 GLY A N 1
ATOM 767 C CA . GLY A 1 102 ? 4.032 9.299 -12.468 1.00 97.81 102 GLY A CA 1
ATOM 768 C C . GLY A 1 102 ? 2.592 9.561 -12.001 1.00 97.81 102 GLY A C 1
ATOM 769 O O . GLY A 1 102 ? 1.952 10.503 -12.482 1.00 97.81 102 GLY A O 1
ATOM 770 N N . HIS A 1 103 ? 2.086 8.810 -11.021 1.00 98.12 103 HIS A N 1
ATOM 771 C CA . HIS A 1 103 ? 0.769 8.978 -10.392 1.00 98.12 103 HIS A CA 1
ATOM 772 C C . HIS A 1 103 ? 0.736 10.162 -9.407 1.00 98.12 103 HIS A C 1
ATOM 774 O O . HIS A 1 103 ? 0.408 10.032 -8.228 1.00 98.12 103 HIS A O 1
ATOM 780 N N . LYS A 1 104 ? 1.059 11.365 -9.898 1.00 96.50 104 LYS A N 1
ATOM 781 C CA . LYS A 1 104 ? 1.244 12.587 -9.088 1.00 96.50 104 LYS A CA 1
ATOM 782 C C . LYS A 1 104 ? 0.048 12.944 -8.199 1.00 96.50 104 LYS A C 1
ATOM 784 O O . LYS A 1 104 ? 0.244 13.484 -7.116 1.00 96.50 104 LYS A O 1
ATOM 789 N N . HIS A 1 105 ? -1.174 12.648 -8.640 1.00 98.19 105 HIS A N 1
ATOM 790 C CA . HIS A 1 105 ? -2.392 12.933 -7.876 1.00 98.19 105 HIS A CA 1
ATOM 791 C C . HIS A 1 105 ? -2.526 12.069 -6.612 1.00 98.19 105 HIS A C 1
ATOM 793 O O . HIS A 1 105 ? -3.214 12.479 -5.688 1.00 98.19 105 HIS A O 1
ATOM 799 N N . LEU A 1 106 ? -1.834 10.926 -6.531 1.00 98.50 106 LEU A N 1
ATOM 800 C CA . LEU A 1 106 ? -1.826 10.067 -5.343 1.00 98.50 106 LEU A CA 1
ATOM 801 C C . LEU A 1 106 ? -0.825 10.536 -4.281 1.00 98.50 106 LEU A C 1
ATOM 803 O O . LEU A 1 106 ? -0.965 10.184 -3.113 1.00 98.50 106 LEU A O 1
ATOM 807 N N . VAL A 1 107 ? 0.170 11.347 -4.659 1.00 98.12 107 VAL A N 1
ATOM 808 C CA . VAL A 1 107 ? 1.254 11.767 -3.758 1.00 98.12 107 VAL A CA 1
ATOM 809 C C . VAL A 1 107 ? 0.717 12.591 -2.591 1.00 98.12 107 VAL A C 1
ATOM 811 O O . VAL A 1 107 ? 1.011 12.273 -1.443 1.00 98.12 107 VAL A O 1
ATOM 814 N N . ALA A 1 108 ? -0.090 13.620 -2.862 1.00 97.88 108 ALA A N 1
ATOM 815 C CA . ALA A 1 108 ? -0.638 14.468 -1.803 1.00 97.88 108 ALA A CA 1
ATOM 816 C C . ALA A 1 108 ? -1.533 13.678 -0.822 1.00 97.88 108 ALA A C 1
ATOM 818 O O . ALA A 1 108 ? -1.233 13.713 0.372 1.00 97.88 108 ALA A O 1
ATOM 819 N N . PRO A 1 109 ? -2.523 12.878 -1.276 1.00 97.75 109 PRO A N 1
ATOM 820 C CA . PRO A 1 109 ? -3.306 12.024 -0.385 1.00 97.75 109 PRO A CA 1
ATOM 821 C C . PRO A 1 109 ? -2.464 11.075 0.471 1.00 97.75 109 PRO A C 1
ATOM 823 O O . PRO A 1 109 ? -2.738 10.918 1.659 1.00 97.75 109 PRO A O 1
ATOM 826 N N . LEU A 1 110 ? -1.432 10.447 -0.105 1.00 98.06 110 LEU A N 1
ATOM 827 C CA . LEU A 1 110 ? -0.554 9.540 0.635 1.00 98.06 110 LEU A CA 1
ATOM 828 C C . LEU A 1 110 ? 0.201 10.276 1.751 1.00 98.06 110 LEU A C 1
ATOM 830 O O . LEU A 1 110 ? 0.172 9.824 2.895 1.00 98.06 110 LEU A O 1
ATOM 834 N N . ILE A 1 111 ? 0.813 11.426 1.447 1.00 98.00 111 ILE A N 1
ATOM 835 C CA . ILE A 1 111 ? 1.537 12.244 2.435 1.00 98.00 111 ILE A CA 1
ATOM 836 C C . ILE A 1 111 ? 0.591 12.754 3.530 1.00 98.00 111 ILE A C 1
ATOM 838 O O . ILE A 1 111 ? 0.895 12.642 4.716 1.00 98.00 111 ILE A O 1
ATOM 842 N N . GLU A 1 112 ? -0.591 13.250 3.162 1.00 96.94 112 GLU A N 1
ATOM 843 C CA . GLU A 1 112 ? -1.622 13.675 4.120 1.00 96.94 112 GLU A CA 1
ATOM 844 C C . GLU A 1 112 ? -2.151 12.512 4.975 1.00 96.94 112 GLU A C 1
ATOM 846 O O . GLU A 1 112 ? -2.586 12.710 6.111 1.00 96.94 112 GLU A O 1
ATOM 851 N N . GLY A 1 113 ? -2.108 11.288 4.444 1.00 94.69 113 GLY A N 1
ATOM 852 C CA . GLY A 1 113 ? -2.405 10.049 5.162 1.00 94.69 113 GLY A CA 1
ATOM 853 C C . GLY A 1 113 ? -1.294 9.585 6.112 1.00 94.69 113 GLY A C 1
ATOM 854 O O . GLY A 1 113 ? -1.507 8.625 6.857 1.00 94.69 113 GLY A O 1
ATOM 855 N N . GLY A 1 114 ? -0.132 10.247 6.111 1.00 93.94 114 GLY A N 1
ATOM 856 C CA . GLY A 1 114 ? 1.031 9.903 6.935 1.00 93.94 114 GLY A CA 1
ATOM 857 C C . GLY A 1 114 ? 1.981 8.887 6.292 1.00 93.94 114 GLY A C 1
ATOM 858 O O . GLY A 1 114 ? 2.583 8.081 7.010 1.00 93.94 114 GLY A O 1
ATOM 859 N N . ALA A 1 115 ? 2.054 8.871 4.958 1.00 90.44 115 ALA A N 1
ATOM 860 C CA . ALA A 1 115 ? 3.060 8.131 4.198 1.00 90.44 115 ALA A CA 1
ATOM 861 C C . ALA A 1 115 ? 4.393 8.882 4.079 1.00 90.44 115 ALA A C 1
ATOM 863 O O . ALA A 1 115 ? 4.460 10.078 4.436 1.00 90.44 115 ALA A O 1
#